Protein AF-A0A7X4BZ58-F1 (afdb_monomer)

Radius of gyration: 27.67 Å; Cα contacts (8 Å, |Δi|>4): 80; chains: 1; bounding box: 73×44×50 Å

Sequence (152 aa):
MPPSGSGGRLPIPYSRPCCPKTPEQEEAEEELLARLVALNRERAEEEQSGTVRWLRPDYQIPKLARKATGRQEEADLPAPEAAAARPAWPREELDRAAAPARAAALSAAFKGRDSAPRRKAVEKALETLAAAGAAQRTADGEDGESRYFIPR

Mean predicted aligned error: 19.39 Å

Foldseek 3Di:
DDDDDPPPPDDDDPDDPPDDQDPVRVVVVVVVVVVVVVVVVVQLVCLLVVHDDDPCCVPCCVPPVVVSPDRPDDPPPPPPDPDPPDPPDPVVVLVVQADFAALQRVQVVDPDDRDPVSSVVSVVVQVVCCVVVQKPWDQDDVVRGITIGGDD

pLDDT: mean 75.8, std 15.01, range [40.34, 95.0]

Solvent-accessible surface area (backbone atoms only — not comparable to full-atom values): 9752 Å² total; per-residue (Å²): 137,83,82,84,81,80,79,74,78,75,77,77,82,69,83,67,97,78,67,81,79,50,72,69,54,51,53,52,49,51,53,50,49,54,53,50,54,53,54,48,50,57,46,50,54,39,40,71,75,68,51,78,88,63,98,49,51,88,68,43,44,84,75,42,47,88,73,61,76,57,81,84,66,85,78,80,70,73,76,74,73,80,65,75,76,70,77,76,76,65,58,72,63,56,59,69,45,72,56,70,40,39,41,63,61,56,41,62,73,44,91,72,87,74,44,74,70,54,30,54,52,42,39,54,50,50,52,53,33,32,75,71,65,69,28,44,74,45,76,83,37,103,83,72,48,64,24,39,32,58,86,130

Structure (mmCIF, N/CA/C/O backbone):
data_AF-A0A7X4BZ58-F1
#
_entry.id   AF-A0A7X4BZ58-F1
#
loop_
_atom_site.group_PDB
_atom_site.id
_atom_site.type_symbol
_atom_site.label_atom_id
_atom_site.label_alt_id
_atom_site.label_comp_id
_atom_si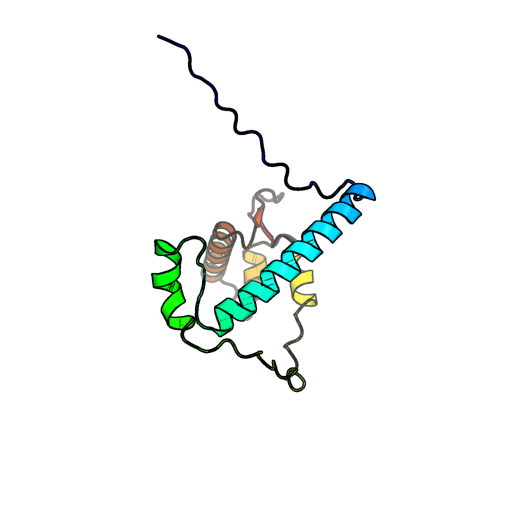te.label_asym_id
_atom_site.label_entity_id
_atom_site.label_seq_id
_atom_site.pdbx_PDB_ins_code
_atom_site.Cartn_x
_atom_site.Cartn_y
_atom_site.Cartn_z
_atom_site.occupancy
_atom_site.B_iso_or_equiv
_atom_site.auth_seq_id
_atom_site.auth_comp_id
_atom_site.auth_asym_id
_atom_site.auth_atom_id
_atom_site.pdbx_PDB_model_num
ATOM 1 N N . MET A 1 1 ? -39.413 10.879 -31.600 1.00 43.03 1 MET A N 1
ATOM 2 C CA . MET A 1 1 ? -38.050 11.202 -31.130 1.00 43.03 1 MET A CA 1
ATOM 3 C C . MET A 1 1 ? -38.157 12.116 -29.917 1.00 43.03 1 MET A C 1
ATOM 5 O O . MET A 1 1 ? -38.516 13.270 -30.108 1.00 43.03 1 MET A O 1
ATOM 9 N N . PRO A 1 2 ? -37.930 11.635 -28.687 1.00 44.94 2 PRO A N 1
ATOM 10 C CA . PRO A 1 2 ? -37.659 12.510 -27.551 1.00 44.94 2 PRO A CA 1
ATOM 11 C C . PRO A 1 2 ? -36.144 12.787 -27.448 1.00 44.94 2 PRO A C 1
ATOM 13 O O . PRO A 1 2 ? -35.349 11.879 -27.712 1.00 44.94 2 PRO A O 1
ATOM 16 N N . PRO A 1 3 ? -35.718 14.017 -27.113 1.00 50.25 3 PRO A N 1
ATOM 17 C CA . PRO A 1 3 ? -34.307 14.356 -27.015 1.00 50.25 3 PRO A CA 1
ATOM 18 C C . PRO A 1 3 ? -33.677 13.839 -25.717 1.00 50.25 3 PRO A C 1
ATOM 20 O O . PRO A 1 3 ? -34.293 13.791 -24.655 1.00 50.25 3 PRO A O 1
ATOM 23 N N . SER A 1 4 ? -32.415 13.454 -25.878 1.00 49.16 4 SER A N 1
ATOM 24 C CA . SER A 1 4 ? -31.476 12.905 -24.905 1.00 49.16 4 SER A CA 1
ATOM 25 C C . SER A 1 4 ? -31.495 13.625 -23.550 1.00 49.16 4 SER A C 1
ATOM 27 O O . SER A 1 4 ? -31.136 14.798 -23.446 1.00 49.16 4 SER A O 1
ATOM 29 N N . GLY A 1 5 ? -31.874 12.900 -22.495 1.00 40.34 5 GLY A N 1
ATOM 30 C CA . GLY A 1 5 ? -31.680 13.324 -21.113 1.00 40.34 5 GLY A CA 1
ATOM 31 C C . GLY A 1 5 ? -30.199 13.251 -20.757 1.00 40.34 5 GLY A C 1
ATOM 32 O O . GLY A 1 5 ? -29.689 12.189 -20.407 1.00 40.34 5 GLY A O 1
ATOM 33 N N . SER A 1 6 ? -29.507 14.385 -20.861 1.00 46.69 6 SER A N 1
ATOM 34 C CA . SER A 1 6 ? -28.145 14.568 -20.358 1.00 46.69 6 SER A CA 1
ATOM 35 C C . SER A 1 6 ? -28.147 14.453 -18.831 1.00 46.69 6 SER A C 1
ATOM 37 O O . SER A 1 6 ? -28.275 15.446 -18.116 1.00 46.69 6 SER A O 1
ATOM 39 N N . GLY A 1 7 ? -28.019 13.224 -18.331 1.00 43.28 7 GLY A N 1
ATOM 40 C CA . GLY A 1 7 ? -27.755 12.921 -16.928 1.00 43.28 7 GLY A CA 1
ATOM 41 C C . GLY A 1 7 ? -26.363 13.408 -16.537 1.00 43.28 7 GLY A C 1
ATOM 42 O O . GLY A 1 7 ? -25.409 12.633 -16.506 1.00 43.28 7 GLY A O 1
ATOM 43 N N . GLY A 1 8 ? -26.247 14.707 -16.264 1.00 43.72 8 GLY A N 1
ATOM 44 C CA . GLY A 1 8 ? -25.067 15.303 -15.659 1.00 43.72 8 GLY A CA 1
ATOM 45 C C . GLY A 1 8 ? -24.861 14.697 -14.277 1.00 43.72 8 GLY A C 1
ATOM 46 O O . GLY A 1 8 ? -25.583 15.009 -13.333 1.00 43.72 8 GLY A O 1
ATOM 47 N N . ARG A 1 9 ? -23.887 13.794 -14.165 1.00 52.56 9 ARG A N 1
ATOM 48 C CA . ARG A 1 9 ? -23.389 13.281 -12.891 1.00 52.56 9 ARG A CA 1
ATOM 49 C C . ARG A 1 9 ? -22.807 14.468 -12.125 1.00 52.56 9 ARG A C 1
ATOM 51 O O . ARG A 1 9 ? -21.712 14.920 -12.449 1.00 52.56 9 ARG A O 1
ATOM 58 N N . LEU A 1 10 ? -23.554 14.993 -11.154 1.00 46.62 10 LEU A N 1
ATOM 59 C CA . LEU A 1 10 ? -23.033 16.008 -10.243 1.00 46.62 10 LEU A CA 1
ATOM 60 C C . LEU A 1 10 ? -21.764 15.445 -9.579 1.00 46.62 10 LEU A C 1
ATOM 62 O O . LEU A 1 10 ? -21.786 14.298 -9.116 1.00 46.62 10 LEU A O 1
ATOM 66 N N . PRO A 1 11 ? -20.645 16.187 -9.575 1.00 52.72 11 PRO A N 1
ATOM 67 C CA . PRO A 1 11 ? -19.434 15.736 -8.914 1.00 52.72 11 PRO A CA 1
ATOM 68 C C . PRO A 1 11 ? -19.714 15.611 -7.416 1.00 52.72 11 PRO A C 1
ATOM 70 O O . PRO A 1 11 ? -20.151 16.561 -6.772 1.00 52.72 11 PRO A O 1
ATOM 73 N N . ILE A 1 12 ? -19.469 14.418 -6.876 1.00 54.88 12 ILE A N 1
ATOM 74 C CA . ILE A 1 12 ? -19.406 14.169 -5.434 1.00 54.88 12 ILE A CA 1
ATOM 75 C C . ILE A 1 12 ? -18.391 15.159 -4.845 1.00 54.88 12 ILE A C 1
ATOM 77 O O . ILE A 1 12 ? -17.229 15.122 -5.265 1.00 54.88 12 ILE A O 1
ATOM 81 N N . PRO A 1 13 ? -18.797 16.076 -3.946 1.00 53.94 13 PRO A N 1
ATOM 82 C CA . PRO A 1 13 ? -17.889 17.069 -3.399 1.00 53.94 13 PRO A CA 1
ATOM 83 C C . PRO A 1 13 ? -16.939 16.365 -2.431 1.00 53.94 13 PRO A C 1
ATOM 85 O O . PRO A 1 13 ? -17.211 16.245 -1.241 1.00 53.94 13 PRO A O 1
ATOM 88 N N . TYR A 1 14 ? -15.813 15.867 -2.936 1.00 56.06 14 TYR A N 1
ATOM 89 C CA . TYR A 1 14 ? -14.692 15.565 -2.062 1.00 56.06 14 TYR A CA 1
ATOM 90 C C . TYR A 1 14 ? -14.159 16.894 -1.541 1.00 56.06 14 TYR A C 1
ATOM 92 O O . TYR A 1 14 ? -13.780 17.768 -2.325 1.00 56.06 14 TYR A O 1
ATOM 100 N N . SER A 1 15 ? -14.227 17.030 -0.216 1.00 62.78 15 SER A N 1
ATOM 101 C CA . SER A 1 15 ? -13.777 18.176 0.568 1.00 62.78 15 SER A CA 1
ATOM 102 C C . SER A 1 15 ? -12.496 18.769 -0.018 1.00 62.78 15 SER A C 1
ATOM 104 O O . SER A 1 15 ? -11.451 18.119 -0.091 1.00 62.78 15 SER A O 1
ATOM 106 N N . ARG A 1 16 ? -12.616 19.996 -0.522 1.00 61.97 16 ARG A N 1
ATOM 107 C CA . ARG A 1 16 ? -11.522 20.745 -1.131 1.00 61.97 16 ARG A CA 1
ATOM 108 C C . ARG A 1 16 ? -10.692 21.322 0.025 1.00 61.97 16 ARG A C 1
ATOM 110 O O . ARG A 1 16 ? -11.274 22.007 0.863 1.00 61.97 16 ARG A O 1
ATOM 117 N N . PRO A 1 17 ? -9.374 21.063 0.105 1.00 61.28 17 PRO A N 1
ATOM 118 C CA . PRO A 1 17 ? -8.551 21.387 1.274 1.00 61.28 17 PRO A CA 1
ATOM 119 C C . PRO A 1 17 ? -8.202 22.884 1.359 1.00 61.28 17 PRO A C 1
ATOM 121 O O . PRO A 1 17 ? -7.034 23.261 1.324 1.00 61.28 17 PRO A O 1
ATOM 124 N N . CYS A 1 18 ? -9.206 23.761 1.427 1.00 45.88 18 CYS A N 1
ATOM 125 C CA . CYS A 1 18 ? -8.981 25.199 1.590 1.00 45.88 18 CYS A CA 1
ATOM 126 C C . CYS A 1 18 ? -10.032 25.964 2.407 1.00 45.88 18 CYS A C 1
ATOM 128 O O . CYS A 1 18 ? -9.806 27.144 2.663 1.00 45.88 18 CYS A O 1
ATOM 130 N N . CYS A 1 19 ? -11.121 25.347 2.877 1.00 58.59 19 CYS A N 1
ATOM 131 C CA . CYS A 1 19 ? -11.917 25.946 3.951 1.00 58.59 19 CYS A CA 1
ATOM 132 C C . CYS A 1 19 ? -11.511 25.335 5.304 1.00 58.59 19 CYS A C 1
ATOM 134 O O . CYS A 1 19 ? -11.497 24.106 5.420 1.00 58.59 19 CYS A O 1
ATOM 136 N N . PRO A 1 20 ? -11.174 26.154 6.324 1.00 69.12 20 PRO A N 1
ATOM 137 C CA . PRO A 1 20 ? -11.143 25.659 7.694 1.00 69.12 20 PRO A CA 1
ATOM 138 C C . PRO A 1 20 ? -12.532 25.104 8.023 1.00 69.12 20 PRO A C 1
ATOM 140 O O . PRO A 1 20 ? -13.542 25.675 7.598 1.00 69.12 20 PRO A O 1
ATOM 143 N N . LYS A 1 21 ? -12.576 23.964 8.714 1.00 70.19 21 LYS A N 1
ATOM 144 C CA . LYS A 1 21 ? -13.840 23.339 9.105 1.00 70.19 21 LYS A CA 1
ATOM 145 C C . LYS A 1 21 ? -14.619 24.329 9.971 1.00 70.19 21 LYS A C 1
ATOM 147 O O . LYS A 1 21 ? -14.035 25.041 10.787 1.00 70.19 21 LYS A O 1
ATOM 152 N N . THR A 1 22 ? -15.923 24.435 9.744 1.00 84.38 22 THR A N 1
ATOM 153 C CA . THR A 1 22 ? -16.779 25.215 10.641 1.00 84.38 22 THR A CA 1
ATOM 154 C C . THR A 1 22 ? -16.914 24.462 11.970 1.00 84.38 22 THR A C 1
ATOM 156 O O . THR A 1 22 ? -16.851 23.232 11.960 1.00 84.38 22 THR A O 1
ATOM 159 N N . PRO A 1 23 ? -17.131 25.146 13.107 1.00 84.44 23 PRO A N 1
ATOM 160 C CA . PRO A 1 23 ? -17.294 24.468 14.398 1.00 84.44 23 PRO A CA 1
ATOM 161 C C . PRO A 1 23 ? -18.466 23.470 14.390 1.00 84.44 23 PRO A C 1
ATOM 163 O O . PRO A 1 23 ? -18.359 22.384 14.944 1.00 84.44 23 PRO A O 1
ATOM 166 N N . GLU A 1 24 ? -19.549 23.785 13.673 1.00 83.44 24 GLU A N 1
ATOM 167 C CA . GLU A 1 24 ? -20.680 22.866 13.466 1.00 83.44 24 GLU A CA 1
ATOM 168 C C . GLU A 1 24 ? -20.281 21.606 12.677 1.00 83.44 24 GLU A C 1
ATOM 170 O O . GLU A 1 24 ? -20.782 20.515 12.941 1.00 83.44 24 GLU A O 1
ATOM 175 N N . GLN A 1 25 ? -19.377 21.740 11.697 1.00 84.44 25 GLN A N 1
ATOM 176 C CA . GLN A 1 25 ? -18.867 20.599 10.938 1.00 84.44 25 GLN A CA 1
ATOM 177 C C . GLN A 1 25 ? -17.965 19.720 11.810 1.00 84.44 25 GLN A C 1
ATOM 179 O O . GLN A 1 25 ? -18.019 18.501 11.687 1.00 84.44 25 GLN A O 1
ATOM 184 N N . GLU A 1 26 ? -17.151 20.315 12.681 1.00 86.94 26 GLU A N 1
ATOM 185 C CA . GLU A 1 26 ? -16.301 19.570 13.614 1.00 86.94 26 GLU A CA 1
ATOM 186 C C . GLU A 1 26 ? -17.145 18.766 14.609 1.00 86.94 26 GLU A C 1
ATOM 188 O O . GLU A 1 26 ? -16.924 17.566 14.745 1.00 86.94 26 GLU A O 1
ATOM 193 N N . GLU A 1 27 ? -18.179 19.369 15.199 1.00 89.19 27 GLU A N 1
ATOM 194 C CA . GLU A 1 27 ? -19.105 18.674 16.104 1.00 89.19 27 GLU A CA 1
ATOM 195 C C . GLU A 1 27 ? -19.852 17.526 15.397 1.00 89.19 27 GLU A C 1
ATOM 197 O O . GLU A 1 27 ? -19.947 16.412 15.920 1.00 89.19 27 GLU A O 1
ATOM 202 N N . ALA A 1 28 ? -20.316 17.749 14.163 1.00 90.00 28 ALA A N 1
ATOM 203 C CA . ALA A 1 28 ? -20.963 16.707 13.367 1.00 90.00 28 ALA A CA 1
ATOM 204 C C . ALA A 1 28 ? -20.001 15.564 12.986 1.00 90.00 28 ALA A C 1
ATOM 206 O O . ALA A 1 28 ? -20.399 14.396 12.948 1.00 90.00 28 ALA A O 1
ATOM 207 N N . GLU A 1 29 ? -18.735 15.875 12.693 1.00 91.06 29 GLU A N 1
ATOM 208 C CA . GLU A 1 29 ? -17.698 14.873 12.443 1.00 91.06 29 GLU A CA 1
ATOM 209 C C . GLU A 1 29 ? -17.370 14.083 13.716 1.00 91.06 29 GLU A C 1
ATOM 211 O O . GLU A 1 29 ? -17.244 12.863 13.644 1.00 91.06 29 GLU A O 1
ATOM 216 N N . GLU A 1 30 ? -17.285 14.730 14.878 1.00 91.75 30 GLU A N 1
ATOM 217 C CA . GLU A 1 30 ? -17.064 14.067 16.168 1.00 91.75 30 GLU A CA 1
ATOM 218 C C . GLU A 1 30 ? -18.208 13.113 16.522 1.00 91.75 30 GLU A C 1
ATOM 220 O O . GLU A 1 30 ? -17.963 11.959 16.888 1.00 91.75 30 GLU A O 1
ATOM 225 N N . GLU A 1 31 ? -19.459 13.541 16.336 1.00 94.00 31 GLU A N 1
ATOM 226 C CA . GLU A 1 31 ? -20.621 12.677 16.534 1.00 94.00 31 GLU A CA 1
ATOM 227 C C . GLU A 1 31 ? -20.605 11.486 15.561 1.00 94.00 31 GLU A C 1
ATOM 229 O O . GLU A 1 31 ? -20.847 10.337 15.952 1.00 94.00 31 GLU A O 1
ATOM 234 N N . LEU A 1 32 ? -20.275 11.732 14.288 1.00 94.44 32 LEU A N 1
ATOM 235 C CA . LEU A 1 32 ? -20.134 10.678 13.287 1.00 94.44 32 LEU A CA 1
ATOM 236 C C . LEU A 1 32 ? -19.026 9.686 13.668 1.00 94.44 32 LEU A C 1
ATOM 238 O O . LEU A 1 32 ? -19.232 8.474 13.575 1.00 94.44 32 LEU A O 1
ATOM 242 N N . LEU A 1 33 ? -17.871 10.177 14.119 1.00 93.94 33 LEU A N 1
ATOM 243 C CA . LEU A 1 33 ? -16.751 9.351 14.565 1.00 93.94 33 LEU A CA 1
ATOM 244 C C . LEU A 1 33 ? -17.133 8.515 15.788 1.00 93.94 33 LEU A C 1
ATOM 246 O O . LEU A 1 33 ? -16.842 7.320 15.807 1.00 93.94 33 LEU A O 1
ATOM 250 N N . ALA A 1 34 ? -17.845 9.085 16.763 1.00 93.12 34 ALA A N 1
ATOM 251 C CA . ALA A 1 34 ? -18.316 8.352 17.936 1.00 93.12 34 ALA A CA 1
ATOM 252 C C . ALA A 1 34 ? -19.239 7.184 17.545 1.00 93.12 34 ALA A C 1
ATOM 254 O O . ALA A 1 34 ? -19.050 6.054 18.004 1.00 93.12 34 ALA A O 1
ATOM 255 N N . ARG A 1 35 ? -20.190 7.425 16.633 1.00 95.00 35 ARG A N 1
ATOM 256 C CA . ARG A 1 35 ? -21.087 6.382 16.104 1.00 95.00 35 ARG A CA 1
ATOM 257 C C . ARG A 1 35 ? -20.325 5.310 15.323 1.00 95.00 35 ARG A C 1
ATOM 259 O O . ARG A 1 35 ? -20.619 4.124 15.463 1.00 95.00 35 ARG A O 1
ATOM 266 N N . LEU A 1 36 ? -19.333 5.703 14.523 1.00 94.88 36 LEU A N 1
ATOM 267 C CA . LEU A 1 36 ? -18.497 4.764 13.771 1.00 94.88 36 LEU A CA 1
ATOM 268 C C . LEU A 1 36 ? -17.632 3.896 14.686 1.00 94.88 36 LEU A C 1
ATOM 270 O O . LEU A 1 36 ? -17.502 2.703 14.425 1.00 94.88 36 LEU A O 1
ATOM 274 N N . VAL A 1 37 ? -17.070 4.462 15.756 1.00 93.69 37 VAL A N 1
ATOM 275 C CA . VAL A 1 37 ? -16.299 3.705 16.753 1.00 93.69 37 VAL A CA 1
ATOM 276 C C . VAL A 1 37 ? -17.195 2.704 17.481 1.00 93.69 37 VAL A C 1
ATOM 278 O O . VAL A 1 37 ? -16.788 1.558 17.655 1.00 93.69 37 VAL A O 1
ATOM 281 N N . ALA A 1 38 ? -18.416 3.094 17.857 1.00 92.56 38 ALA A N 1
ATOM 282 C CA . ALA A 1 38 ? -19.383 2.177 18.461 1.00 92.56 38 ALA A CA 1
ATOM 283 C C . ALA A 1 38 ? -19.708 1.001 17.523 1.00 92.56 38 ALA A C 1
ATOM 285 O O . ALA A 1 38 ? -19.530 -0.155 17.899 1.00 92.56 38 ALA A O 1
ATOM 286 N N . LEU A 1 39 ? -20.056 1.292 16.266 1.00 91.56 39 LEU A N 1
ATOM 287 C CA . LEU A 1 39 ? -20.339 0.265 15.260 1.00 91.56 39 LEU A CA 1
ATOM 288 C C . LEU A 1 39 ? -19.114 -0.608 14.948 1.00 91.56 39 LEU A C 1
ATOM 290 O O . LEU A 1 39 ? -19.246 -1.795 14.665 1.00 91.56 39 LEU A O 1
ATOM 294 N N . ASN A 1 40 ? -17.907 -0.041 14.985 1.00 89.44 40 ASN A N 1
ATOM 295 C CA . ASN A 1 40 ? -16.682 -0.8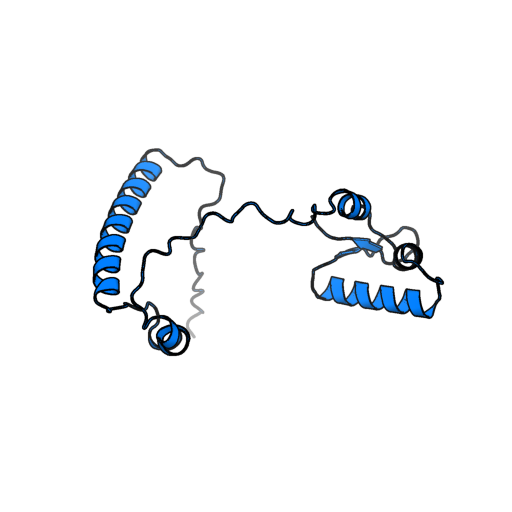07 14.796 1.00 89.44 40 ASN A CA 1
ATOM 296 C C . ASN A 1 40 ? -16.440 -1.799 15.941 1.00 89.44 40 ASN A C 1
ATOM 298 O O . ASN A 1 40 ? -16.029 -2.919 15.657 1.00 89.44 40 ASN A O 1
ATOM 302 N N . ARG A 1 41 ? -16.736 -1.423 17.193 1.00 87.81 41 ARG A N 1
ATOM 303 C CA . ARG A 1 41 ? -16.638 -2.328 18.352 1.00 87.81 41 ARG A CA 1
ATOM 304 C C . ARG A 1 41 ? -17.600 -3.503 18.233 1.00 87.81 41 ARG A C 1
ATOM 306 O O . ARG A 1 41 ? -17.159 -4.640 18.342 1.00 87.81 41 ARG A O 1
ATOM 313 N N . GLU A 1 42 ? -18.864 -3.234 17.913 1.00 87.38 42 GLU A N 1
ATOM 314 C CA . GLU A 1 42 ? -19.861 -4.284 17.651 1.00 87.38 42 GLU A CA 1
ATOM 315 C C . GLU A 1 42 ? -19.375 -5.237 16.549 1.00 87.38 42 GLU A C 1
ATOM 317 O O . GLU A 1 42 ? -19.435 -6.458 16.685 1.00 87.38 42 GLU A O 1
ATOM 322 N N . ARG A 1 43 ? -18.795 -4.687 15.475 1.00 87.88 43 ARG A N 1
ATOM 323 C CA . ARG A 1 43 ? -18.220 -5.496 14.396 1.00 87.88 43 ARG A CA 1
ATOM 324 C C . ARG A 1 43 ? -17.015 -6.318 14.840 1.00 87.88 43 ARG A C 1
ATOM 326 O O . ARG A 1 43 ? -16.873 -7.444 14.389 1.00 87.88 43 ARG A O 1
ATOM 333 N N . ALA A 1 44 ? -16.143 -5.772 15.682 1.00 82.56 44 ALA A N 1
ATOM 334 C CA . ALA A 1 44 ? -14.978 -6.490 16.188 1.00 82.56 44 ALA A CA 1
ATOM 335 C C . ALA A 1 44 ? -15.399 -7.703 17.033 1.00 82.56 44 ALA A C 1
ATOM 337 O O . ALA A 1 44 ? -14.800 -8.769 16.910 1.00 82.56 44 ALA A O 1
ATOM 338 N N . GLU A 1 45 ? -16.465 -7.574 17.826 1.00 84.81 45 GLU A N 1
ATOM 339 C CA . GLU A 1 45 ? -17.070 -8.690 18.563 1.00 84.81 45 GLU A CA 1
ATOM 340 C C . GLU A 1 45 ? -17.673 -9.739 17.606 1.00 84.81 45 GLU A C 1
ATOM 342 O O . GLU A 1 45 ? -17.414 -10.938 17.751 1.00 84.81 45 GLU A O 1
ATOM 347 N N . GLU A 1 46 ? -18.411 -9.307 16.572 1.00 82.75 46 GLU A N 1
ATOM 348 C CA . GLU A 1 46 ? -18.933 -10.197 15.519 1.00 82.75 46 GLU A CA 1
ATOM 349 C C . GLU A 1 46 ? -17.804 -10.934 14.773 1.00 82.75 46 GLU A C 1
ATOM 351 O O . GLU A 1 46 ? -17.878 -12.147 14.552 1.00 82.75 46 GLU A O 1
ATOM 356 N N . GLU A 1 47 ? -16.728 -10.236 14.415 1.00 82.44 47 GLU A N 1
ATOM 357 C CA . GLU A 1 47 ? -15.568 -10.810 13.731 1.00 82.44 47 GLU A CA 1
ATOM 358 C C . GLU A 1 47 ? -14.798 -11.772 14.644 1.00 82.44 47 GLU A C 1
ATOM 360 O O . GLU A 1 4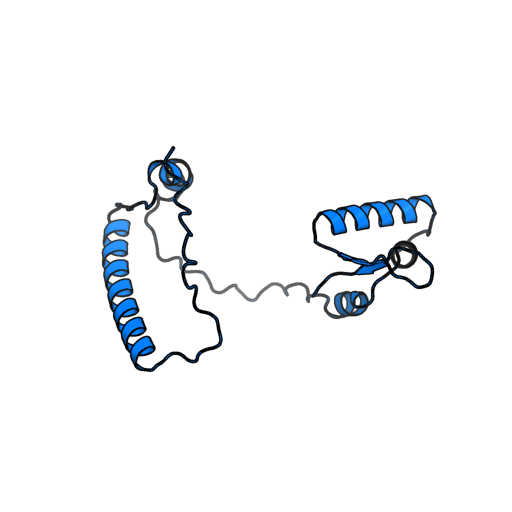7 ? -14.394 -12.847 14.193 1.00 82.44 47 GLU A O 1
ATOM 365 N N . GLN A 1 48 ? -14.673 -11.464 15.939 1.00 76.06 48 GLN A N 1
ATOM 366 C CA . GLN A 1 48 ? -14.098 -12.374 16.932 1.00 76.06 48 GLN A CA 1
ATOM 367 C C . GLN A 1 48 ? -14.927 -13.659 17.080 1.00 76.06 48 GLN A C 1
ATOM 369 O O . GLN A 1 48 ? -14.361 -14.734 17.288 1.00 76.06 48 GLN A O 1
ATOM 374 N N . SER A 1 49 ? -16.252 -13.574 16.907 1.00 79.94 49 SER A N 1
ATOM 375 C CA . SER A 1 49 ? -17.151 -14.736 16.836 1.00 79.94 49 SER A CA 1
ATOM 376 C C . SER A 1 49 ? -17.071 -15.508 15.505 1.00 79.94 49 SER A C 1
ATOM 378 O O . SER A 1 49 ? -17.690 -16.562 15.360 1.00 79.94 49 SER A O 1
ATOM 380 N N . GLY A 1 50 ? -16.292 -15.011 14.536 1.00 74.81 50 GLY A N 1
ATOM 381 C CA . GLY A 1 50 ? -16.052 -15.636 13.234 1.00 74.81 50 GLY A CA 1
ATOM 382 C C . GLY A 1 50 ? -16.977 -15.161 12.109 1.00 74.81 50 GLY A C 1
ATOM 383 O O . GLY A 1 50 ? -16.937 -15.723 11.012 1.00 74.81 50 GLY A O 1
ATOM 384 N N . THR A 1 51 ? -17.798 -14.130 12.337 1.00 81.38 51 THR A N 1
ATOM 385 C CA . THR A 1 51 ? -18.745 -13.609 11.339 1.00 81.38 51 THR A CA 1
ATOM 386 C C . THR A 1 51 ? -18.201 -12.342 10.679 1.00 81.38 51 THR A C 1
ATOM 388 O O . THR A 1 51 ? -18.250 -11.260 11.249 1.00 81.38 51 THR A O 1
ATOM 391 N N . VAL A 1 52 ? -17.719 -12.449 9.435 1.00 82.31 52 VAL A N 1
ATOM 392 C CA . VAL A 1 52 ? -17.217 -11.297 8.657 1.00 82.31 52 VAL A CA 1
ATOM 393 C C . VAL A 1 52 ? -18.265 -10.825 7.641 1.00 82.31 52 VAL A C 1
ATOM 395 O O . VAL A 1 52 ? -18.625 -11.555 6.713 1.00 82.31 52 VAL A O 1
ATOM 398 N N . ARG A 1 53 ? -18.732 -9.573 7.764 1.00 84.06 53 ARG A N 1
ATOM 399 C CA . ARG A 1 53 ? -19.705 -8.956 6.836 1.00 84.06 53 ARG A CA 1
ATOM 400 C C . ARG A 1 53 ? -19.019 -8.243 5.665 1.00 84.06 53 ARG A C 1
ATOM 402 O O . ARG A 1 53 ? -18.705 -7.054 5.737 1.00 84.06 53 ARG A O 1
ATOM 409 N N . TRP A 1 54 ? -18.835 -8.967 4.564 1.00 82.38 54 TRP A N 1
ATOM 410 C CA . TRP A 1 54 ? -18.215 -8.480 3.326 1.00 82.38 54 TRP A CA 1
ATOM 411 C C . TRP A 1 54 ? -19.069 -7.427 2.594 1.00 82.38 54 TRP A C 1
ATOM 413 O O . TRP A 1 54 ? -20.266 -7.615 2.394 1.00 82.38 54 TRP A O 1
ATOM 423 N N . LEU A 1 55 ? -18.445 -6.345 2.112 1.00 83.88 55 LEU A N 1
ATOM 424 C CA . LEU A 1 55 ? -19.096 -5.312 1.282 1.00 83.88 55 LEU A CA 1
ATOM 425 C C . LEU A 1 55 ? -19.461 -5.837 -0.126 1.00 83.88 55 LEU A C 1
ATOM 427 O O . LEU A 1 55 ? -20.404 -5.367 -0.771 1.00 83.88 55 LEU A O 1
ATOM 431 N N . ARG A 1 56 ? -18.669 -6.795 -0.621 1.00 89.75 56 ARG A N 1
ATOM 432 C CA . ARG A 1 56 ? -18.782 -7.466 -1.922 1.00 89.75 56 ARG A CA 1
ATOM 433 C C . ARG A 1 56 ? -18.414 -8.948 -1.764 1.00 89.75 56 ARG A C 1
ATOM 435 O O . ARG A 1 56 ? -17.304 -9.328 -2.146 1.00 89.75 56 ARG A O 1
ATOM 442 N N . PRO A 1 57 ? -19.307 -9.779 -1.203 1.00 87.19 57 PRO A N 1
ATOM 443 C CA . PRO A 1 57 ? -19.001 -11.173 -0.879 1.00 87.19 57 PRO A CA 1
ATOM 444 C C . PRO A 1 57 ? -18.465 -11.956 -2.086 1.00 87.19 57 PRO A C 1
ATOM 446 O O . PRO A 1 57 ? -17.396 -12.552 -1.983 1.00 87.19 57 PRO A O 1
ATOM 449 N N . ASP A 1 58 ? -19.104 -11.842 -3.252 1.00 89.56 58 ASP A N 1
ATOM 450 C CA . ASP A 1 58 ? -18.736 -12.602 -4.461 1.00 89.56 58 ASP A CA 1
ATOM 451 C C . ASP A 1 58 ? -17.316 -12.314 -4.972 1.00 89.56 58 ASP A C 1
ATOM 453 O O . ASP A 1 58 ? -16.671 -13.172 -5.569 1.00 89.56 58 ASP A O 1
ATOM 457 N N . TYR A 1 59 ? -16.801 -11.107 -4.729 1.00 89.19 59 TYR A N 1
ATOM 458 C CA . TYR A 1 59 ? -15.450 -10.716 -5.135 1.00 89.19 59 TYR A CA 1
ATOM 459 C C . TYR A 1 59 ? -14.421 -10.909 -4.017 1.00 89.19 59 TYR A C 1
ATOM 461 O O . TYR A 1 59 ? -13.271 -11.274 -4.274 1.00 89.19 59 TYR A O 1
ATOM 469 N N . GLN A 1 60 ? -14.814 -10.633 -2.772 1.00 86.94 60 GLN A N 1
ATOM 470 C CA . GLN A 1 60 ? -13.904 -10.593 -1.632 1.00 86.94 60 GLN A CA 1
ATOM 471 C C . GLN A 1 60 ? -13.667 -11.978 -1.030 1.00 86.94 60 GLN A C 1
ATOM 473 O O . GLN A 1 60 ? -12.514 -12.321 -0.772 1.00 86.94 60 GLN A O 1
ATOM 478 N N . ILE A 1 61 ? -14.712 -12.797 -0.870 1.00 86.31 61 ILE A N 1
ATOM 479 C CA . ILE A 1 61 ? -14.608 -14.134 -0.269 1.00 86.31 61 ILE A CA 1
ATOM 480 C C . ILE A 1 61 ? -13.603 -15.004 -1.042 1.00 86.31 61 ILE A C 1
ATOM 482 O O . ILE A 1 61 ? -12.667 -15.500 -0.413 1.00 86.31 61 ILE A O 1
ATOM 486 N N . PRO A 1 62 ? -13.661 -15.132 -2.386 1.00 87.94 62 PRO A N 1
ATOM 487 C CA . PRO A 1 62 ? -12.712 -15.985 -3.106 1.00 87.94 62 PRO A CA 1
ATOM 488 C C . PRO A 1 62 ? -11.248 -15.545 -2.960 1.00 87.94 62 PRO A C 1
ATOM 490 O O . PRO A 1 62 ? -10.344 -16.377 -2.999 1.00 87.94 62 PRO A O 1
ATOM 493 N N . LYS A 1 63 ? -11.000 -14.239 -2.789 1.00 83.44 63 LYS A N 1
ATOM 494 C CA . LYS A 1 63 ? -9.647 -13.666 -2.710 1.00 83.44 63 LYS A CA 1
ATOM 495 C C . LYS A 1 63 ? -9.077 -13.641 -1.293 1.00 83.44 63 LYS A C 1
ATOM 497 O O . LYS A 1 63 ? -7.862 -13.734 -1.128 1.00 83.44 63 LYS A O 1
ATOM 502 N N . LEU A 1 64 ? -9.933 -13.468 -0.286 1.00 79.12 64 LEU A N 1
ATOM 503 C CA . LEU A 1 64 ? -9.526 -13.102 1.073 1.00 79.12 64 LEU A CA 1
ATOM 504 C C . LEU A 1 64 ? -9.957 -14.122 2.131 1.00 79.12 64 LEU A C 1
ATOM 506 O O . LEU A 1 64 ? -9.291 -14.214 3.159 1.00 79.12 64 LEU A O 1
ATOM 510 N N . ALA A 1 65 ? -10.990 -14.938 1.890 1.00 72.81 65 ALA A N 1
ATOM 511 C CA . ALA A 1 65 ? -11.517 -15.849 2.911 1.00 72.81 65 ALA A CA 1
ATOM 512 C C . ALA A 1 65 ? -10.488 -16.883 3.389 1.00 72.81 65 ALA A C 1
ATOM 514 O O . ALA A 1 65 ? -10.465 -17.208 4.569 1.00 72.81 65 ALA A O 1
ATOM 515 N N . ARG A 1 66 ? -9.566 -17.325 2.517 1.00 65.62 66 ARG A N 1
ATOM 516 C CA . ARG A 1 66 ? -8.462 -18.232 2.894 1.00 65.62 66 ARG A CA 1
ATOM 517 C C . ARG A 1 66 ? -7.473 -17.624 3.897 1.00 65.62 66 ARG A C 1
ATOM 519 O O . ARG A 1 66 ? -6.758 -18.368 4.554 1.00 65.62 66 ARG A O 1
ATOM 526 N N . LYS A 1 67 ? -7.401 -16.291 3.983 1.00 61.25 67 LYS A N 1
ATOM 527 C CA . LYS A 1 67 ? -6.543 -15.558 4.930 1.00 61.25 67 LYS A CA 1
ATOM 528 C C . LYS A 1 67 ? -7.285 -15.152 6.207 1.00 61.25 67 LYS A C 1
ATOM 530 O O . LYS A 1 67 ? -6.636 -14.823 7.188 1.00 61.25 67 LYS A O 1
ATOM 535 N N . ALA A 1 68 ? -8.618 -15.169 6.187 1.00 59.12 68 ALA A N 1
ATOM 536 C CA . ALA A 1 68 ? -9.477 -14.690 7.271 1.00 59.12 68 ALA A CA 1
ATOM 537 C C . ALA A 1 68 ? -9.939 -15.802 8.236 1.00 59.12 68 ALA A C 1
ATOM 539 O O . ALA A 1 68 ? -10.734 -15.541 9.126 1.00 59.12 68 ALA A O 1
ATOM 540 N N . THR A 1 69 ? -9.475 -17.046 8.061 1.00 57.03 69 THR A N 1
ATOM 541 C CA . THR A 1 69 ? -9.857 -18.198 8.909 1.00 57.03 69 THR A CA 1
ATOM 542 C C . THR A 1 69 ? -9.093 -18.253 10.242 1.00 57.03 69 THR A C 1
ATOM 544 O O . THR A 1 69 ? -9.367 -19.113 11.073 1.00 57.03 69 THR A O 1
ATOM 547 N N . GLY A 1 70 ? -8.122 -17.363 10.460 1.00 58.78 70 GLY A N 1
ATOM 548 C CA . GLY A 1 70 ? -7.464 -17.214 11.756 1.00 58.78 70 GLY A CA 1
ATOM 549 C C . GLY A 1 70 ? -8.276 -16.308 12.675 1.00 58.78 70 GLY A C 1
ATOM 550 O O . GLY A 1 70 ? -8.824 -15.305 12.220 1.00 58.78 70 GLY A O 1
ATOM 551 N N . ARG A 1 71 ? -8.323 -16.638 13.970 1.00 55.22 71 ARG A N 1
ATOM 552 C CA . ARG A 1 71 ? -8.734 -15.696 15.019 1.00 55.22 71 ARG A CA 1
ATOM 553 C C . ARG A 1 71 ? -7.913 -14.416 14.828 1.00 55.22 71 ARG A C 1
ATOM 555 O O . ARG A 1 71 ? -6.687 -14.497 14.787 1.00 55.22 71 ARG A O 1
ATOM 562 N N . GLN A 1 72 ? -8.567 -13.269 14.646 1.00 58.25 72 GLN A N 1
ATOM 563 C CA . GLN A 1 72 ? -7.867 -11.987 14.671 1.00 58.25 72 GLN A CA 1
ATOM 564 C C . GLN A 1 72 ? -7.346 -11.799 16.098 1.00 58.25 72 GLN A C 1
ATOM 566 O O . GLN A 1 72 ? -8.113 -11.549 17.025 1.00 58.25 72 GLN A O 1
ATOM 571 N N . GLU A 1 73 ? -6.053 -12.029 16.286 1.00 57.97 73 GLU A N 1
ATOM 572 C CA . GLU A 1 73 ? -5.354 -11.710 17.523 1.00 57.97 73 GLU A CA 1
ATOM 573 C C . GLU A 1 73 ? -4.771 -10.307 17.389 1.00 57.97 73 GLU A C 1
ATOM 575 O O . GLU A 1 73 ? -4.373 -9.891 16.295 1.00 57.97 73 GLU A O 1
ATOM 580 N N . GLU A 1 74 ? -4.763 -9.561 18.493 1.00 59.84 74 GLU A N 1
ATOM 581 C CA . GLU A 1 74 ? -4.055 -8.292 18.561 1.00 59.84 74 GLU A CA 1
ATOM 582 C C . GLU A 1 74 ? -2.590 -8.576 18.240 1.00 59.84 74 GLU A C 1
ATOM 584 O O . GLU A 1 74 ? -1.901 -9.292 18.968 1.00 59.84 74 GLU A O 1
ATOM 589 N N . ALA A 1 75 ? -2.149 -8.101 17.077 1.00 57.41 75 ALA A N 1
ATOM 590 C CA . ALA A 1 75 ? -0.771 -8.251 16.673 1.00 57.41 75 ALA A CA 1
ATOM 591 C C . ALA A 1 75 ? 0.062 -7.374 17.605 1.00 57.41 75 ALA A C 1
ATOM 593 O O . ALA A 1 75 ? 0.151 -6.163 17.400 1.00 57.41 75 ALA A O 1
ATOM 594 N N . ASP A 1 76 ? 0.657 -7.992 18.625 1.00 56.75 76 ASP A N 1
ATOM 595 C CA . ASP A 1 76 ? 1.771 -7.411 19.359 1.00 56.75 76 ASP A CA 1
ATOM 596 C C . ASP A 1 76 ? 2.913 -7.276 18.354 1.00 56.75 76 ASP A C 1
ATOM 598 O O . ASP A 1 76 ? 3.636 -8.224 18.048 1.00 56.75 76 ASP A O 1
ATOM 602 N N . LEU A 1 77 ? 2.952 -6.122 17.691 1.00 62.75 77 LEU A N 1
ATOM 603 C CA . LEU A 1 77 ? 4.014 -5.763 16.777 1.00 62.75 77 LEU A CA 1
ATOM 604 C C . LEU A 1 77 ? 5.214 -5.461 17.669 1.00 62.75 77 LEU A C 1
ATOM 606 O O . LEU A 1 77 ? 5.225 -4.389 18.283 1.00 62.75 77 LEU A O 1
ATOM 610 N N . PRO A 1 78 ? 6.221 -6.353 17.763 1.00 58.94 78 PRO A N 1
ATOM 611 C CA . PRO A 1 78 ? 7.405 -6.024 18.526 1.00 58.94 78 PRO A CA 1
ATOM 612 C C . PRO A 1 78 ? 7.958 -4.725 17.948 1.00 58.94 78 PRO A C 1
ATOM 614 O O . PRO A 1 78 ? 8.160 -4.606 16.732 1.00 58.94 78 PRO A O 1
ATOM 617 N N . ALA A 1 79 ? 8.166 -3.732 18.817 1.00 63.38 79 ALA A N 1
ATOM 618 C CA . ALA A 1 79 ? 8.944 -2.564 18.449 1.00 63.38 79 ALA A CA 1
ATOM 619 C C . ALA A 1 79 ? 10.236 -3.094 17.814 1.00 63.38 79 ALA A C 1
ATOM 621 O O . ALA A 1 79 ? 10.871 -3.964 18.417 1.00 63.38 79 ALA A O 1
ATOM 622 N N . PRO A 1 80 ? 10.591 -2.671 16.587 1.00 55.66 80 PRO A N 1
ATOM 623 C CA . PRO A 1 80 ? 11.745 -3.235 15.914 1.00 55.66 80 PRO A CA 1
ATOM 624 C C . PRO A 1 80 ? 12.955 -3.054 16.829 1.00 55.66 80 PRO A C 1
ATOM 626 O O . PRO A 1 80 ? 13.321 -1.917 17.140 1.00 55.66 80 PRO A O 1
ATOM 629 N N . GLU A 1 81 ? 13.546 -4.168 17.279 1.00 58.91 81 GLU A N 1
ATOM 630 C CA . GLU A 1 81 ? 14.867 -4.151 17.902 1.00 58.91 81 GLU A CA 1
ATOM 631 C C . GLU A 1 81 ? 15.771 -3.315 17.003 1.00 58.91 81 GLU A C 1
ATOM 633 O O . GLU A 1 81 ? 15.749 -3.476 15.777 1.00 58.91 81 GLU A O 1
ATOM 638 N N . ALA A 1 82 ? 16.456 -2.354 17.630 1.00 58.03 82 ALA A N 1
ATOM 639 C CA . ALA A 1 82 ? 17.154 -1.253 16.990 1.00 58.03 82 ALA A CA 1
ATOM 640 C C . ALA A 1 82 ? 17.724 -1.662 15.631 1.00 58.03 82 ALA A C 1
ATOM 642 O O . ALA A 1 82 ? 18.625 -2.495 15.531 1.00 58.03 82 ALA A O 1
ATOM 643 N N . ALA A 1 83 ? 17.122 -1.073 14.598 1.00 56.91 83 ALA A N 1
ATOM 644 C CA . ALA A 1 83 ? 17.419 -1.299 13.203 1.00 56.91 83 ALA A CA 1
ATOM 645 C C . ALA A 1 83 ? 18.923 -1.487 12.979 1.00 56.91 83 ALA A C 1
ATOM 647 O O . ALA A 1 83 ? 19.711 -0.579 13.259 1.00 56.91 83 ALA A O 1
ATOM 648 N N . ALA A 1 84 ? 19.311 -2.617 12.378 1.00 64.50 84 ALA A N 1
ATOM 649 C CA . ALA A 1 84 ? 20.499 -2.623 11.537 1.00 64.50 84 ALA A CA 1
ATOM 650 C C . ALA A 1 84 ? 20.402 -1.368 10.666 1.00 64.50 84 ALA A C 1
ATOM 652 O O . ALA A 1 84 ? 19.379 -1.181 9.997 1.00 64.50 84 ALA A O 1
ATOM 653 N N . ALA A 1 85 ? 21.382 -0.467 10.807 1.00 67.94 85 ALA A N 1
ATOM 654 C CA . ALA A 1 85 ? 21.314 0.891 10.291 1.00 67.94 85 ALA A CA 1
ATOM 655 C C . ALA A 1 85 ? 20.741 0.863 8.875 1.00 67.94 85 ALA A C 1
ATOM 657 O O . ALA A 1 85 ? 21.365 0.330 7.953 1.00 67.94 85 ALA A O 1
ATOM 658 N N . ARG A 1 86 ? 19.510 1.373 8.729 1.00 65.50 86 ARG A N 1
ATOM 659 C CA . ARG A 1 86 ? 18.886 1.533 7.417 1.00 65.50 86 ARG A CA 1
ATOM 660 C C . ARG A 1 86 ? 19.920 2.252 6.557 1.00 65.50 86 ARG A C 1
ATOM 662 O O . ARG A 1 86 ? 20.437 3.269 7.032 1.00 65.50 86 ARG A O 1
ATOM 669 N N . PRO A 1 87 ? 20.263 1.739 5.361 1.00 68.12 87 PRO A N 1
ATOM 670 C CA . PRO A 1 87 ? 21.224 2.419 4.511 1.00 68.12 87 PRO A CA 1
ATOM 671 C C . PRO A 1 87 ? 20.774 3.870 4.388 1.00 68.12 87 PRO A C 1
ATOM 673 O O . PRO A 1 87 ? 19.603 4.137 4.098 1.00 68.12 87 PRO A O 1
ATOM 676 N N . ALA A 1 88 ? 21.678 4.787 4.733 1.00 76.12 88 ALA A N 1
ATOM 677 C CA . ALA A 1 88 ? 21.378 6.204 4.704 1.00 76.12 88 ALA A CA 1
ATOM 678 C C . ALA A 1 88 ? 20.883 6.537 3.298 1.00 76.12 88 ALA A C 1
ATOM 680 O O . ALA A 1 88 ? 21.535 6.216 2.303 1.00 76.12 88 ALA A O 1
ATOM 681 N N . TRP A 1 89 ? 19.690 7.119 3.224 1.00 70.62 89 TRP A N 1
ATOM 682 C CA . TRP A 1 89 ? 19.109 7.509 1.952 1.00 70.62 89 TRP A CA 1
ATOM 683 C C . TRP A 1 89 ? 20.072 8.481 1.255 1.00 70.62 89 TRP A C 1
ATOM 685 O O . TRP A 1 89 ? 20.437 9.485 1.878 1.00 70.62 89 TRP A O 1
ATOM 695 N N . PRO A 1 90 ? 20.496 8.224 0.005 1.00 70.69 90 PRO A N 1
ATOM 696 C CA . PRO A 1 90 ? 21.547 8.998 -0.648 1.00 70.69 90 PRO A CA 1
ATOM 697 C C . PRO A 1 90 ? 20.999 10.342 -1.154 1.00 70.69 90 PRO A C 1
ATOM 699 O O . PRO A 1 90 ? 20.832 10.576 -2.349 1.00 70.69 90 PRO A O 1
ATOM 702 N N . ARG A 1 91 ? 20.684 11.246 -0.217 1.00 69.88 91 ARG A N 1
ATOM 703 C CA . ARG A 1 91 ? 20.146 12.591 -0.483 1.00 69.88 91 ARG A CA 1
ATOM 704 C C . ARG A 1 91 ? 21.060 13.389 -1.412 1.00 69.88 91 ARG A C 1
ATOM 706 O O . ARG A 1 91 ? 20.578 13.966 -2.378 1.00 69.88 91 ARG A O 1
ATOM 713 N N . GLU A 1 92 ? 22.369 13.329 -1.178 1.00 68.62 92 GLU A N 1
ATOM 714 C CA . GLU A 1 92 ? 23.373 14.056 -1.966 1.00 68.62 92 GLU A CA 1
ATOM 715 C C . GLU A 1 92 ? 23.422 13.609 -3.436 1.00 68.62 92 GLU A C 1
ATOM 717 O O . GLU A 1 92 ? 23.611 14.425 -4.340 1.00 68.62 92 GLU A O 1
ATOM 722 N N . GLU A 1 93 ? 23.221 12.315 -3.703 1.00 65.31 93 GLU A N 1
ATOM 723 C CA . GLU A 1 93 ? 23.199 11.777 -5.067 1.00 65.31 93 GLU A CA 1
ATOM 724 C C . GLU A 1 93 ? 21.918 12.183 -5.805 1.00 65.31 93 GLU A C 1
ATOM 726 O O . GLU A 1 93 ? 21.960 12.498 -6.995 1.00 65.31 93 GLU A O 1
ATOM 731 N N . LEU A 1 94 ? 20.790 12.253 -5.091 1.00 65.56 94 LEU A N 1
ATOM 732 C CA . LEU A 1 94 ? 19.513 12.714 -5.642 1.00 65.56 94 LEU A CA 1
ATOM 733 C C . LEU A 1 94 ? 19.471 14.230 -5.859 1.00 65.56 94 LEU A C 1
ATOM 735 O O . LEU A 1 94 ? 18.787 14.693 -6.772 1.00 65.56 94 LEU A O 1
ATOM 739 N N . ASP A 1 95 ? 20.188 15.013 -5.052 1.00 66.50 95 ASP A N 1
ATOM 740 C CA . ASP A 1 95 ? 20.335 16.459 -5.251 1.00 66.50 95 ASP A CA 1
ATOM 741 C C . ASP A 1 95 ? 21.205 16.777 -6.475 1.00 66.50 95 ASP A C 1
ATOM 743 O O . ASP A 1 95 ? 20.918 17.720 -7.211 1.00 66.50 95 ASP A O 1
ATOM 747 N N . ARG A 1 96 ? 22.186 15.923 -6.797 1.00 64.12 96 ARG A N 1
ATOM 748 C CA . ARG A 1 96 ? 22.969 16.024 -8.041 1.00 64.12 96 ARG A CA 1
ATOM 749 C C . ARG A 1 96 ? 22.127 15.790 -9.304 1.00 64.12 96 ARG A C 1
ATOM 751 O O . ARG A 1 96 ? 22.465 16.313 -10.362 1.00 64.12 96 ARG A O 1
ATOM 758 N N . ALA A 1 97 ? 21.031 15.038 -9.199 1.00 62.66 97 ALA A N 1
ATOM 759 C CA . ALA A 1 97 ? 20.112 14.750 -10.303 1.00 62.66 97 ALA A CA 1
ATOM 760 C C . ALA A 1 97 ? 19.055 15.850 -10.547 1.00 62.66 97 ALA A C 1
ATOM 762 O O . ALA A 1 97 ? 18.169 15.668 -11.380 1.00 62.66 97 ALA A O 1
ATOM 763 N N . ALA A 1 98 ? 19.124 16.983 -9.834 1.00 61.84 98 ALA A N 1
ATOM 764 C CA . ALA A 1 98 ? 18.132 18.058 -9.929 1.00 61.84 98 ALA A CA 1
ATOM 765 C C . ALA A 1 98 ? 18.140 18.806 -11.278 1.00 61.84 98 ALA A C 1
ATOM 767 O O . ALA A 1 98 ? 17.151 19.449 -11.624 1.00 61.84 98 ALA A O 1
ATOM 768 N N . ALA A 1 99 ? 19.229 18.725 -12.048 1.00 72.50 99 ALA A N 1
ATOM 769 C CA . ALA A 1 99 ? 19.319 19.337 -13.369 1.00 72.50 99 ALA A CA 1
ATOM 770 C C . ALA A 1 99 ? 19.036 18.309 -14.483 1.00 72.50 99 ALA A C 1
ATOM 772 O O . ALA A 1 99 ? 19.527 17.179 -14.408 1.00 72.50 99 ALA A O 1
ATOM 773 N N . PRO A 1 100 ? 18.302 18.688 -15.548 1.00 79.62 100 PRO A N 1
ATOM 774 C CA . PRO A 1 100 ? 18.055 17.807 -16.682 1.00 79.62 100 PRO A CA 1
ATOM 775 C C . PRO A 1 100 ? 19.371 17.420 -17.366 1.00 79.62 100 PRO A C 1
ATOM 777 O O . PRO A 1 100 ? 20.114 18.269 -17.861 1.00 79.62 100 PRO A O 1
ATOM 780 N N . ALA A 1 101 ? 19.659 16.120 -17.397 1.00 83.12 101 ALA A N 1
ATOM 781 C CA . ALA A 1 101 ? 20.921 15.573 -17.871 1.00 83.12 101 ALA A CA 1
ATOM 782 C C . ALA A 1 101 ? 20.789 14.940 -19.264 1.00 83.12 101 ALA A C 1
ATOM 784 O O . ALA A 1 101 ? 19.754 14.381 -19.635 1.00 83.12 101 ALA A O 1
ATOM 785 N N . ARG A 1 102 ? 21.875 15.004 -20.040 1.00 85.81 102 ARG A N 1
ATOM 786 C CA . ARG A 1 102 ? 21.999 14.336 -21.346 1.00 85.81 102 ARG A CA 1
ATOM 787 C C . ARG A 1 102 ? 22.372 12.868 -21.165 1.00 85.81 102 ARG A C 1
ATOM 789 O O . ARG A 1 102 ? 23.196 12.546 -20.307 1.00 85.81 102 ARG A O 1
ATOM 796 N N . ALA A 1 103 ? 21.882 11.992 -22.043 1.00 85.00 103 ALA A N 1
ATOM 797 C CA . ALA A 1 103 ? 22.240 10.568 -22.031 1.00 85.00 103 ALA A CA 1
ATOM 798 C C . ALA A 1 103 ? 23.764 10.338 -22.139 1.00 85.00 103 ALA A C 1
ATOM 800 O O . ALA A 1 103 ? 24.315 9.470 -21.462 1.00 85.00 103 ALA A O 1
ATOM 801 N N . ALA A 1 104 ? 24.469 11.158 -22.929 1.00 85.19 104 ALA A N 1
ATOM 802 C CA . ALA A 1 104 ? 25.928 11.107 -23.041 1.00 85.19 104 ALA A CA 1
ATOM 803 C C . ALA A 1 104 ? 26.641 11.488 -21.730 1.00 85.19 104 ALA A C 1
ATOM 805 O O . ALA A 1 104 ? 27.576 10.802 -21.321 1.00 85.19 104 ALA A O 1
ATOM 806 N N . ALA A 1 105 ? 26.168 12.535 -21.046 1.00 85.06 105 ALA A N 1
ATOM 807 C CA . ALA A 1 105 ? 26.718 12.961 -19.759 1.00 85.06 105 ALA A CA 1
ATOM 808 C C . ALA A 1 105 ? 26.490 11.896 -18.672 1.00 85.06 105 ALA A C 1
ATOM 810 O O . ALA A 1 105 ? 27.399 11.589 -17.903 1.00 85.06 105 ALA A O 1
ATOM 811 N N . LEU A 1 106 ? 25.309 11.270 -18.663 1.00 85.62 106 LEU A N 1
ATOM 812 C CA . LEU A 1 106 ? 24.996 10.166 -17.754 1.00 85.62 106 LEU A CA 1
ATOM 813 C C . LEU A 1 106 ? 25.863 8.932 -18.037 1.00 85.62 106 LEU A C 1
ATOM 815 O O . LEU A 1 106 ? 26.388 8.338 -17.102 1.00 85.62 106 LEU A O 1
ATOM 819 N N . SER A 1 107 ? 26.086 8.575 -19.307 1.00 87.69 107 SER A N 1
ATOM 820 C CA . SER A 1 107 ? 26.974 7.462 -19.691 1.00 87.69 107 SER A CA 1
ATOM 821 C C . SER A 1 1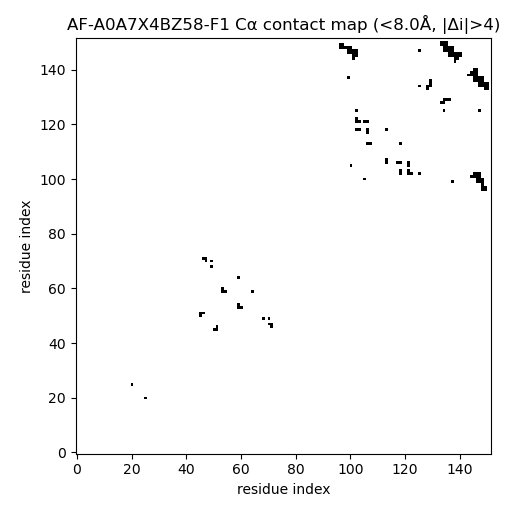07 ? 28.405 7.643 -19.169 1.00 87.69 107 SER A C 1
ATOM 823 O O . SER A 1 107 ? 29.007 6.683 -18.682 1.00 87.69 107 SER A O 1
ATOM 825 N N . ALA A 1 108 ? 28.928 8.872 -19.219 1.00 87.38 108 ALA A N 1
ATOM 826 C CA . ALA A 1 108 ? 30.271 9.208 -18.746 1.00 87.38 108 ALA A CA 1
ATOM 827 C C . ALA A 1 108 ? 30.418 9.168 -17.213 1.00 87.38 108 ALA A C 1
ATOM 829 O O . ALA A 1 108 ? 31.520 8.943 -16.716 1.00 87.38 108 ALA A O 1
ATOM 830 N N . ALA A 1 109 ? 29.328 9.348 -16.459 1.00 86.44 109 ALA A N 1
ATOM 831 C CA . ALA A 1 109 ? 29.349 9.306 -14.995 1.00 86.44 109 ALA A CA 1
ATOM 832 C C . ALA A 1 109 ? 29.552 7.886 -14.431 1.00 86.44 109 ALA A C 1
ATOM 834 O O . ALA A 1 109 ? 29.962 7.718 -13.282 1.00 86.44 109 ALA A O 1
ATOM 835 N N . PHE A 1 110 ? 29.283 6.847 -15.224 1.00 84.94 110 PHE A N 1
ATOM 836 C CA . PHE A 1 110 ? 29.450 5.466 -14.793 1.00 84.94 110 PHE A CA 1
ATOM 837 C C . PHE A 1 110 ? 30.874 4.951 -15.044 1.00 84.94 110 PHE A C 1
ATOM 839 O O . PHE A 1 110 ? 31.435 5.097 -16.132 1.00 84.94 110 PHE A O 1
ATOM 846 N N . LYS A 1 111 ? 31.416 4.197 -14.078 1.00 86.56 111 LYS A N 1
ATOM 847 C CA . LYS A 1 111 ? 32.719 3.520 -14.200 1.00 86.56 111 LYS A CA 1
ATOM 848 C C . LYS A 1 111 ? 32.800 2.670 -15.483 1.00 86.56 111 LYS A C 1
ATOM 850 O O . LYS A 1 111 ? 31.835 1.994 -15.849 1.00 86.56 111 LYS A O 1
ATOM 855 N N . GLY A 1 112 ? 33.953 2.696 -16.158 1.00 86.81 112 GLY A N 1
ATOM 856 C CA . GLY A 1 112 ? 34.229 1.948 -17.395 1.00 86.81 112 GLY A CA 1
ATOM 857 C C . GLY A 1 112 ? 34.391 2.837 -18.635 1.00 86.81 112 GLY A C 1
ATOM 858 O O . GLY A 1 112 ? 34.266 4.054 -18.555 1.00 86.81 112 GLY A O 1
ATOM 859 N N . ARG A 1 113 ? 34.683 2.231 -19.796 1.00 85.56 113 ARG A N 1
ATOM 860 C CA . ARG A 1 113 ? 34.861 2.961 -21.065 1.00 85.56 113 ARG A CA 1
ATOM 861 C C . ARG A 1 113 ? 33.533 3.583 -21.512 1.00 85.56 113 ARG A C 1
ATOM 863 O O . ARG A 1 113 ? 32.547 2.866 -21.697 1.00 85.56 113 ARG A O 1
ATOM 870 N N . ASP A 1 114 ? 33.521 4.892 -21.753 1.00 86.44 114 ASP A N 1
ATOM 871 C CA . ASP A 1 114 ? 32.418 5.525 -22.476 1.00 86.44 114 ASP A CA 1
ATOM 872 C C . ASP A 1 114 ? 32.508 5.166 -23.965 1.00 86.44 114 ASP A C 1
ATOM 874 O O . ASP A 1 114 ? 33.548 5.320 -24.605 1.00 86.44 114 ASP A O 1
ATOM 878 N N . SER A 1 115 ? 31.435 4.600 -24.510 1.00 89.81 115 SER A N 1
ATOM 879 C CA . SER A 1 115 ? 31.411 4.081 -25.877 1.00 89.81 115 SER A CA 1
ATOM 880 C C . SER A 1 115 ? 30.066 4.362 -26.532 1.00 89.81 115 SER A C 1
ATOM 882 O O . SER A 1 115 ? 29.036 4.420 -25.863 1.00 89.81 115 SER A O 1
ATOM 884 N N . ALA A 1 116 ? 30.058 4.502 -27.859 1.00 88.50 116 ALA A N 1
ATOM 885 C CA . ALA A 1 116 ? 28.831 4.697 -28.630 1.00 88.50 116 ALA A CA 1
ATOM 886 C C . ALA A 1 116 ? 27.714 3.670 -28.318 1.00 88.50 116 ALA A C 1
ATOM 888 O O . ALA A 1 116 ? 26.579 4.105 -28.116 1.00 88.50 116 ALA A O 1
ATOM 889 N N . PRO A 1 117 ? 27.974 2.345 -28.219 1.00 90.06 117 PRO A N 1
ATOM 890 C CA . PRO A 1 117 ? 26.928 1.387 -27.851 1.00 90.06 117 PRO A CA 1
ATOM 891 C C . PRO A 1 117 ? 26.410 1.589 -26.422 1.00 90.06 117 PRO A C 1
ATOM 893 O O . PRO A 1 117 ? 25.213 1.442 -26.189 1.00 90.06 117 PRO A O 1
ATOM 896 N N . ARG A 1 118 ? 27.273 1.987 -25.477 1.00 89.00 118 ARG A N 1
ATOM 897 C CA . ARG A 1 118 ? 26.860 2.295 -24.101 1.00 89.00 118 ARG A CA 1
ATOM 898 C C . ARG A 1 118 ? 25.927 3.501 -24.057 1.00 89.00 118 ARG A C 1
ATOM 900 O O . ARG A 1 118 ? 24.881 3.419 -23.427 1.00 89.00 118 ARG A O 1
ATOM 907 N N . ARG A 1 119 ? 26.260 4.581 -24.771 1.00 90.19 119 ARG A N 1
ATOM 908 C CA . ARG A 1 119 ? 25.414 5.783 -24.844 1.00 90.19 119 ARG A CA 1
ATOM 909 C C . ARG A 1 119 ? 24.023 5.466 -25.396 1.00 90.19 119 ARG A C 1
ATOM 911 O O . ARG A 1 119 ? 23.039 5.870 -24.791 1.00 90.19 119 ARG A O 1
ATOM 918 N N . LYS A 1 120 ? 23.942 4.652 -26.457 1.00 90.81 120 LYS A N 1
ATOM 919 C CA . LYS A 1 120 ? 22.662 4.161 -27.003 1.00 90.81 120 LYS A CA 1
ATOM 920 C C . LYS A 1 120 ? 21.879 3.303 -26.004 1.00 90.81 120 LYS A C 1
ATOM 922 O O . LYS A 1 120 ? 20.660 3.402 -25.930 1.00 90.81 120 LYS A O 1
ATOM 927 N N . ALA A 1 121 ? 22.562 2.454 -25.234 1.00 91.00 121 ALA A N 1
ATOM 928 C CA . ALA A 1 121 ? 21.914 1.643 -24.205 1.00 91.00 121 ALA A CA 1
ATOM 929 C C . ALA A 1 121 ? 21.351 2.504 -23.060 1.00 91.00 121 ALA A C 1
ATOM 931 O O . ALA A 1 121 ? 20.237 2.254 -22.604 1.00 91.00 121 ALA A O 1
ATOM 932 N N . VAL A 1 122 ? 22.092 3.533 -22.631 1.00 91.75 122 VAL A N 1
ATOM 933 C CA . VAL A 1 122 ? 21.647 4.504 -21.618 1.00 91.75 122 VAL A CA 1
ATOM 934 C C . VAL A 1 122 ? 20.457 5.314 -22.129 1.00 91.75 122 VAL A C 1
ATOM 936 O O . VAL A 1 122 ? 19.475 5.456 -21.412 1.00 91.75 122 VAL A O 1
ATOM 939 N N . GLU A 1 123 ? 20.501 5.784 -23.374 1.00 92.31 123 GLU A N 1
ATOM 940 C CA . GLU A 1 123 ? 19.384 6.487 -24.012 1.00 92.31 123 GLU A CA 1
ATOM 941 C C . GLU A 1 123 ? 18.116 5.627 -24.047 1.00 92.31 123 GLU A C 1
ATOM 943 O O . GLU A 1 123 ? 17.083 6.044 -23.531 1.00 92.31 123 GLU A O 1
ATOM 948 N N . LYS A 1 124 ? 18.216 4.378 -24.518 1.00 93.69 124 LYS A N 1
ATOM 949 C CA . LYS A 1 124 ? 17.090 3.433 -24.517 1.00 93.69 124 LYS A CA 1
ATOM 950 C C . LYS A 1 124 ? 16.531 3.190 -23.109 1.00 93.69 124 LYS A C 1
ATOM 952 O O . LYS A 1 124 ? 15.319 3.109 -22.931 1.00 93.69 124 LYS A O 1
ATOM 957 N N . ALA A 1 125 ? 17.393 3.064 -22.100 1.00 93.19 125 ALA A N 1
ATOM 958 C CA . ALA A 1 125 ? 16.951 2.889 -20.718 1.00 93.19 125 ALA A CA 1
ATOM 959 C C . ALA A 1 125 ? 16.202 4.132 -20.197 1.00 93.19 125 ALA A C 1
ATOM 961 O O . ALA A 1 125 ? 15.163 4.007 -19.549 1.00 93.19 125 ALA A O 1
ATOM 962 N N . LEU A 1 126 ? 16.672 5.334 -20.528 1.00 91.50 126 LEU A N 1
ATOM 963 C CA . LEU A 1 126 ? 15.999 6.583 -20.166 1.00 91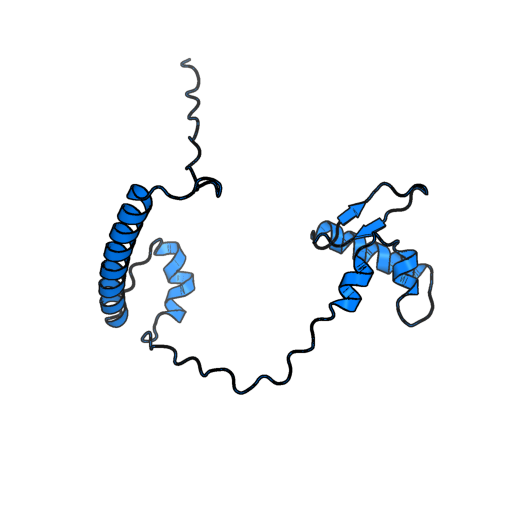.50 126 L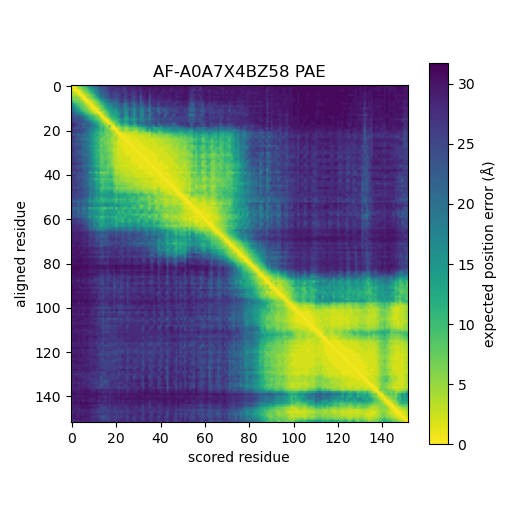EU A CA 1
ATOM 964 C C . LEU A 1 126 ? 14.652 6.737 -20.879 1.00 91.50 126 LEU A C 1
ATOM 966 O O . LEU A 1 126 ? 13.685 7.154 -20.248 1.00 91.50 126 LEU A O 1
ATOM 970 N N . GLU A 1 127 ? 14.544 6.322 -22.143 1.00 92.38 127 GLU A N 1
ATOM 971 C CA . GLU A 1 127 ? 13.264 6.267 -22.860 1.00 92.38 127 GLU A CA 1
ATOM 972 C C . GLU A 1 127 ? 12.265 5.333 -22.171 1.00 92.38 127 GLU A C 1
ATOM 974 O O . GLU A 1 127 ? 11.105 5.700 -21.986 1.00 92.38 127 GLU A O 1
ATOM 979 N N . THR A 1 128 ? 12.708 4.148 -21.733 1.00 94.75 128 THR A N 1
ATOM 980 C CA . THR A 1 128 ? 11.837 3.221 -20.994 1.00 94.75 128 THR A CA 1
ATOM 981 C C . THR A 1 128 ? 11.399 3.779 -19.644 1.00 94.75 128 THR A C 1
ATOM 983 O O . THR A 1 128 ? 10.243 3.609 -19.261 1.00 94.75 128 THR A O 1
ATOM 986 N N . LEU A 1 129 ? 12.285 4.489 -18.939 1.00 91.62 129 LEU A N 1
ATOM 987 C CA . LEU A 1 129 ? 11.959 5.129 -17.663 1.00 91.62 129 LEU A CA 1
ATOM 988 C C . LEU A 1 129 ? 11.006 6.310 -17.858 1.00 91.62 129 LEU A C 1
ATOM 990 O O . LEU A 1 129 ? 10.111 6.511 -17.039 1.00 91.62 129 LEU A O 1
ATOM 994 N N . ALA A 1 130 ? 11.153 7.045 -18.961 1.00 91.44 130 ALA A N 1
ATOM 995 C CA . ALA A 1 130 ? 10.227 8.101 -19.338 1.00 91.44 130 ALA A CA 1
ATOM 996 C C . ALA A 1 130 ? 8.841 7.544 -19.693 1.00 91.44 130 ALA A C 1
ATOM 998 O O . ALA A 1 130 ? 7.832 8.062 -19.224 1.00 91.44 130 ALA A O 1
ATOM 999 N N . ALA A 1 131 ? 8.781 6.440 -20.444 1.00 91.38 131 ALA A N 1
ATOM 1000 C CA . ALA A 1 131 ? 7.528 5.747 -20.748 1.00 91.38 131 ALA A CA 1
ATOM 1001 C C . ALA A 1 131 ? 6.844 5.182 -19.488 1.00 91.38 131 ALA A C 1
ATOM 1003 O O . ALA A 1 131 ? 5.619 5.182 -19.400 1.00 91.38 131 ALA A O 1
ATOM 1004 N N . ALA A 1 132 ? 7.627 4.736 -18.501 1.00 92.75 132 ALA A N 1
ATOM 1005 C CA . ALA A 1 132 ? 7.129 4.283 -17.203 1.00 92.75 132 ALA A CA 1
ATOM 1006 C C . ALA A 1 132 ? 6.722 5.434 -16.258 1.00 92.75 132 ALA A C 1
ATOM 1008 O O . ALA A 1 132 ? 6.196 5.171 -15.179 1.00 92.75 132 ALA A O 1
ATOM 1009 N N . GLY A 1 133 ? 6.978 6.694 -16.629 1.00 88.75 133 GLY A N 1
ATOM 1010 C CA . GLY A 1 133 ? 6.692 7.875 -15.807 1.00 88.75 133 GLY A CA 1
ATOM 1011 C C . GLY A 1 133 ? 7.673 8.110 -14.653 1.00 88.75 133 GLY A C 1
ATOM 1012 O O . GLY A 1 133 ? 7.465 9.020 -13.856 1.00 88.75 133 GLY A O 1
ATOM 1013 N N . ALA A 1 134 ? 8.749 7.323 -14.560 1.00 86.44 134 ALA A N 1
ATOM 1014 C CA . ALA A 1 134 ? 9.793 7.479 -13.544 1.00 86.44 134 ALA A CA 1
ATOM 1015 C C . ALA A 1 134 ? 10.777 8.621 -13.867 1.00 86.44 134 ALA A C 1
ATOM 1017 O O . ALA A 1 134 ? 11.491 9.097 -12.987 1.00 86.44 134 ALA A O 1
ATOM 1018 N N . ALA A 1 135 ? 10.819 9.059 -15.126 1.00 89.12 135 ALA A N 1
ATOM 1019 C CA . ALA A 1 135 ? 11.582 10.212 -15.587 1.00 89.12 135 ALA A CA 1
ATOM 1020 C C . ALA A 1 135 ? 10.736 11.050 -16.557 1.00 89.12 135 ALA A C 1
ATOM 1022 O O . ALA A 1 135 ? 9.789 10.557 -17.165 1.00 89.12 135 ALA A O 1
ATOM 1023 N N . GLN A 1 136 ? 11.086 12.317 -16.733 1.00 85.81 136 GLN A N 1
ATOM 1024 C CA . GLN A 1 136 ? 10.509 13.1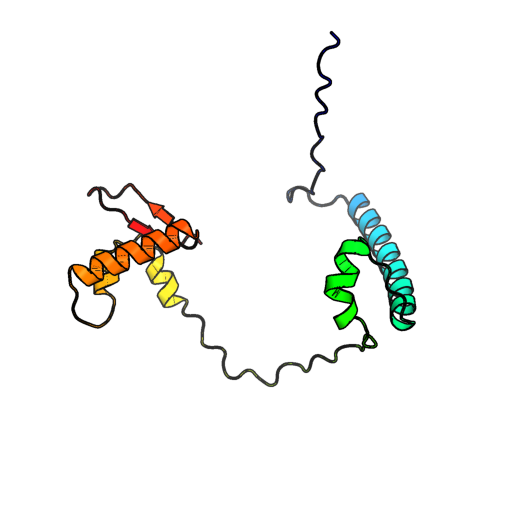91 -17.747 1.00 85.81 136 GLN A CA 1
ATOM 1025 C C . GLN A 1 136 ? 11.566 13.537 -18.791 1.00 85.81 136 GLN A C 1
ATOM 1027 O O . GLN A 1 136 ? 12.729 13.786 -18.463 1.00 85.81 136 GLN A O 1
ATOM 1032 N N . ARG A 1 137 ? 11.148 13.550 -20.060 1.00 87.88 137 ARG A N 1
ATOM 1033 C CA . ARG A 1 137 ? 11.962 14.006 -21.188 1.00 87.88 137 ARG A CA 1
ATOM 1034 C C . ARG A 1 137 ? 11.601 15.453 -21.497 1.00 87.88 137 ARG A C 1
ATOM 1036 O O . ARG A 1 137 ? 10.439 15.736 -21.775 1.00 87.88 137 ARG A O 1
ATOM 1043 N N . THR A 1 138 ? 12.584 16.344 -21.498 1.00 82.81 138 THR A N 1
ATOM 1044 C CA . THR A 1 138 ? 12.428 17.703 -22.023 1.00 82.81 138 THR A CA 1
ATOM 1045 C C . THR A 1 138 ? 12.958 17.747 -23.452 1.00 82.81 138 THR A C 1
ATOM 1047 O O . THR A 1 138 ? 14.039 17.226 -23.742 1.00 82.81 138 THR A O 1
ATOM 1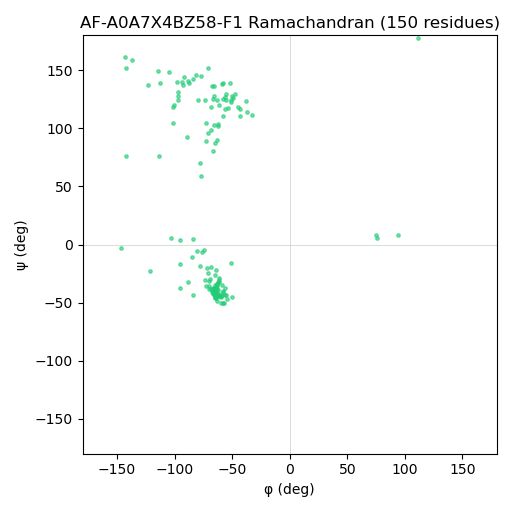050 N N . ALA A 1 139 ? 12.164 18.314 -24.361 1.00 65.38 139 ALA A N 1
ATOM 1051 C CA . ALA A 1 139 ? 12.514 18.427 -25.776 1.00 65.38 139 ALA A CA 1
ATOM 1052 C C . ALA A 1 139 ? 13.377 19.666 -26.083 1.00 65.38 139 ALA A C 1
ATOM 1054 O O . ALA A 1 139 ? 13.960 19.745 -27.158 1.00 65.38 139 ALA A O 1
ATOM 1055 N N . ASP A 1 140 ? 13.524 20.585 -25.126 1.00 58.84 140 ASP A N 1
ATOM 1056 C CA . ASP A 1 140 ? 14.087 21.911 -25.379 1.00 58.84 140 ASP A CA 1
ATOM 1057 C C . ASP A 1 140 ? 15.424 22.090 -24.659 1.00 58.84 140 ASP A C 1
ATOM 1059 O O . ASP A 1 140 ? 15.544 22.728 -23.610 1.00 58.84 140 ASP A O 1
ATOM 1063 N N . GLY A 1 141 ? 16.462 21.477 -25.219 1.00 57.09 141 GLY A N 1
ATOM 1064 C CA . GLY A 1 141 ? 17.806 22.007 -25.059 1.00 57.09 141 GLY A CA 1
ATOM 1065 C C . GLY A 1 141 ? 18.134 22.913 -26.232 1.00 57.09 141 GLY A C 1
ATOM 1066 O O . GLY A 1 141 ? 17.826 22.552 -27.359 1.00 57.09 141 GLY A O 1
ATOM 1067 N N . GLU A 1 142 ? 18.796 24.043 -25.982 1.00 56.38 142 GLU A N 1
ATOM 1068 C CA . GLU A 1 142 ? 19.244 25.004 -27.011 1.00 56.38 142 GLU A CA 1
ATOM 1069 C C . GLU A 1 142 ? 20.037 24.355 -28.172 1.00 56.38 142 GLU A C 1
ATOM 1071 O O . GLU A 1 142 ? 20.134 24.931 -29.248 1.00 56.38 142 GLU A O 1
ATOM 1076 N N . ASP A 1 143 ? 20.516 23.118 -27.983 1.00 61.94 143 ASP A N 1
ATOM 1077 C CA . ASP A 1 143 ? 21.279 22.321 -28.949 1.00 61.94 143 ASP A CA 1
ATOM 1078 C C . ASP A 1 143 ? 20.466 21.199 -29.651 1.00 61.94 143 ASP A C 1
ATOM 1080 O O . ASP A 1 143 ? 21.042 20.376 -30.358 1.00 61.94 143 ASP A O 1
ATOM 1084 N N . GLY A 1 144 ? 19.146 21.095 -29.435 1.00 68.12 144 GLY A N 1
ATOM 1085 C CA . GLY A 1 144 ? 18.281 20.067 -30.050 1.00 68.12 144 GLY A CA 1
ATOM 1086 C C . GLY A 1 144 ? 18.401 18.650 -29.461 1.00 68.12 144 GLY A C 1
ATOM 1087 O O . GLY A 1 144 ? 17.835 17.696 -29.994 1.00 68.12 144 GLY A O 1
ATOM 1088 N N . GLU A 1 145 ? 19.131 18.488 -28.355 1.00 73.44 145 GLU A N 1
ATOM 1089 C CA . GLU A 1 145 ? 19.317 17.197 -27.684 1.00 73.44 145 GLU A CA 1
ATOM 1090 C C . GLU A 1 145 ? 18.280 16.948 -26.578 1.00 73.44 145 GLU A C 1
ATOM 1092 O O . GLU A 1 145 ? 18.022 17.816 -25.742 1.00 73.44 145 GLU A O 1
ATOM 1097 N N . SER A 1 146 ? 17.758 15.717 -26.514 1.00 82.88 146 SER A N 1
ATOM 1098 C CA . SER A 1 146 ? 16.835 15.280 -25.456 1.00 82.88 146 SER A CA 1
ATOM 1099 C C . SER A 1 146 ? 17.522 15.252 -24.090 1.00 82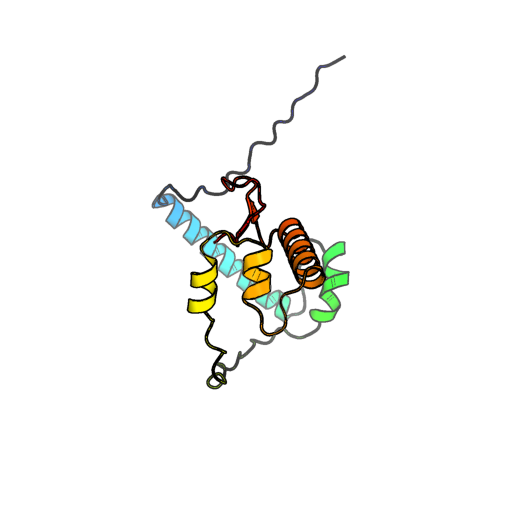.88 146 SER A C 1
ATOM 1101 O O . SER A 1 146 ? 18.565 14.609 -23.919 1.00 82.88 146 SER A O 1
ATOM 1103 N N . ARG A 1 147 ? 16.914 15.901 -23.092 1.00 87.19 147 ARG A N 1
ATOM 1104 C CA . ARG A 1 147 ? 17.377 15.851 -21.698 1.00 87.19 147 ARG A CA 1
ATOM 1105 C C . ARG A 1 147 ? 16.356 15.147 -20.815 1.00 87.19 147 ARG A C 1
ATOM 1107 O O . ARG A 1 147 ? 15.155 15.190 -21.074 1.00 87.19 147 ARG A O 1
ATOM 1114 N N . TYR A 1 148 ? 16.853 14.489 -19.775 1.00 88.44 148 TYR A N 1
ATOM 1115 C CA . TYR A 1 148 ? 16.053 13.675 -18.867 1.00 88.44 148 TYR A CA 1
ATOM 1116 C C . TYR A 1 148 ? 16.222 14.165 -17.432 1.00 88.44 148 TYR A C 1
ATOM 1118 O O . TYR A 1 148 ? 17.339 14.464 -17.007 1.00 88.44 148 TYR A O 1
ATOM 1126 N N . PHE A 1 149 ? 15.126 14.233 -16.681 1.00 87.56 149 PHE A N 1
ATOM 1127 C CA . PHE A 1 149 ? 15.135 14.565 -15.255 1.00 87.56 149 PHE A CA 1
ATOM 1128 C C . PHE A 1 149 ? 14.079 13.760 -14.496 1.00 87.56 149 PHE A C 1
ATOM 1130 O O . PHE A 1 149 ? 13.153 13.218 -15.096 1.00 87.56 149 PHE A O 1
ATOM 1137 N N . ILE A 1 150 ? 14.219 13.674 -13.176 1.00 85.31 150 ILE A N 1
ATOM 1138 C CA . ILE A 1 150 ? 13.239 13.017 -12.305 1.00 85.31 150 ILE A CA 1
ATOM 1139 C C . ILE A 1 150 ? 12.383 14.118 -11.660 1.00 85.31 150 ILE A C 1
ATOM 1141 O O . ILE A 1 150 ? 12.951 14.984 -10.990 1.00 85.31 150 ILE A O 1
ATOM 1145 N N . PRO A 1 151 ? 11.053 14.134 -11.865 1.00 73.06 151 PRO A N 1
ATOM 1146 C CA . PRO A 1 151 ? 10.180 15.102 -11.207 1.00 73.06 151 PRO A CA 1
ATOM 1147 C C . PRO A 1 151 ? 10.163 14.849 -9.690 1.00 73.06 151 PRO A C 1
ATOM 1149 O O . PRO A 1 151 ? 10.101 13.696 -9.261 1.00 73.06 151 PRO A O 1
ATOM 1152 N N . ARG A 1 152 ? 10.255 15.919 -8.893 1.00 67.12 152 ARG A N 1
ATOM 1153 C CA . ARG A 1 152 ? 10.126 15.876 -7.427 1.00 67.12 152 ARG A CA 1
ATOM 1154 C C . ARG A 1 152 ? 8.699 16.152 -6.982 1.00 67.12 152 ARG A C 1
ATOM 1156 O O . ARG A 1 152 ? 8.009 16.910 -7.697 1.00 67.12 152 ARG A O 1
#

Secondary structure (DSSP, 8-state):
---------PPP----TTSPPPHHHHHHHHHHHHHHHHHHHHHHHHHHTT----SSHHHHHHHHGGGS-S-------PPPPS-S-PPPP-HHHHHHTTS-EEHHHHHHHSSS---HHHHHHHHHHHHHHHHTTSSEEE---TTS--EEE---

Nearest PDB structures (foldseek):
  3p9k-assembly2_C  TM=7.773E-01  e=1.112E-01  Lolium perenne
  4i99-assembly1_C  TM=7.389E-01  e=4.862E-01  Pyrococcus furiosus DSM 3638
  5nhk-assembly1_B  TM=7.112E-01  e=1.087E+00  Francisella tularensis
  4ejo-assembly1_A-2  TM=6.468E-01  e=1.520E+00  Eggerthella lenta DSM 2243
  7tve-assembly1_G  TM=7.212E-01  e=7.109E+00  Saccharomyces cerevisiae W303